Protein AF-P51355-F1 (afdb_monomer)

Radius of gyration: 16.16 Å; Cα contacts (8 Å, |Δi|>4): 13; chains: 1; bounding box: 51×17×21 Å

Mean predicted aligned error: 10.73 Å

pLDDT: mean 80.45, std 12.63, range [53.66, 97.0]

Organism: Porphyra purpurea (NCBI:txid2787)

Sequence (48 aa):
MKKNFWFWGFTDSAETWNGRFAMIGFMAVIFIELVTGKGLLYLSGLMN

Structure (mmCIF, N/CA/C/O backbone):
data_AF-P51355-F1
#
_entry.id   AF-P51355-F1
#
loop_
_atom_site.group_PDB
_atom_site.id
_atom_site.type_symbol
_atom_site.label_atom_id
_atom_site.label_alt_id
_atom_site.label_comp_id
_atom_site.label_asym_id
_atom_site.label_entity_id
_atom_site.label_seq_id
_atom_site.pdbx_PDB_ins_code
_atom_site.Cartn_x
_atom_site.Cartn_y
_atom_site.Cartn_z
_atom_site.occupancy
_atom_site.B_iso_or_equiv
_atom_site.auth_seq_id
_atom_site.auth_comp_id
_atom_site.auth_asym_id
_atom_site.auth_atom_id
_atom_site.pdbx_PDB_model_num
ATOM 1 N N . MET A 1 1 ? 31.604 1.365 -2.314 1.00 53.66 1 MET A N 1
ATOM 2 C CA . MET A 1 1 ? 30.146 1.183 -2.497 1.00 53.66 1 MET A CA 1
ATOM 3 C C . MET A 1 1 ? 29.482 2.540 -2.272 1.00 53.66 1 MET A C 1
ATOM 5 O O . MET A 1 1 ? 29.441 3.010 -1.143 1.00 53.66 1 MET A O 1
ATOM 9 N N . LYS A 1 2 ? 29.142 3.264 -3.344 1.00 53.91 2 LYS A N 1
ATOM 10 C CA . LYS A 1 2 ? 28.755 4.686 -3.298 1.00 53.91 2 LYS A CA 1
ATOM 11 C C . LYS A 1 2 ? 27.344 4.798 -2.691 1.00 53.91 2 LYS A C 1
ATOM 13 O O . LYS A 1 2 ? 26.359 4.572 -3.382 1.00 53.91 2 LYS A O 1
ATOM 18 N N . LYS A 1 3 ? 27.251 5.078 -1.386 1.00 59.31 3 LYS A N 1
ATOM 19 C CA . LYS A 1 3 ? 25.997 5.189 -0.614 1.00 59.31 3 LYS A CA 1
ATOM 20 C C . LYS A 1 3 ? 25.261 6.503 -0.922 1.00 59.31 3 LYS A C 1
ATOM 22 O O . LYS A 1 3 ? 25.006 7.297 -0.023 1.00 59.31 3 LYS A O 1
ATOM 27 N N . ASN A 1 4 ? 24.960 6.770 -2.193 1.00 60.41 4 ASN A N 1
ATOM 28 C CA . ASN A 1 4 ? 24.170 7.940 -2.579 1.00 60.41 4 ASN A CA 1
ATOM 29 C C . ASN A 1 4 ? 22.688 7.630 -2.359 1.00 60.41 4 ASN A C 1
ATOM 31 O O . ASN A 1 4 ? 21.945 7.414 -3.309 1.00 60.41 4 ASN A O 1
ATOM 35 N N . PHE A 1 5 ? 22.279 7.564 -1.094 1.00 59.19 5 PHE A N 1
ATOM 36 C CA . PHE A 1 5 ? 20.926 7.203 -0.662 1.00 59.19 5 PHE A CA 1
ATOM 37 C C . PHE A 1 5 ? 19.798 8.063 -1.262 1.00 59.19 5 PHE A C 1
ATOM 39 O O . PHE A 1 5 ? 18.635 7.735 -1.071 1.00 59.19 5 PHE A O 1
ATOM 46 N N . TRP A 1 6 ? 20.127 9.156 -1.954 1.00 58.09 6 TRP A N 1
ATOM 47 C CA . TRP A 1 6 ? 19.186 10.226 -2.269 1.00 58.09 6 TRP A CA 1
ATOM 48 C C . TRP A 1 6 ? 19.415 10.878 -3.641 1.00 58.09 6 TRP A C 1
ATOM 50 O O . TRP A 1 6 ? 19.157 12.067 -3.804 1.00 58.09 6 TRP A O 1
ATOM 60 N N . PHE A 1 7 ? 19.895 10.138 -4.649 1.00 59.81 7 PHE A N 1
ATOM 61 C CA . PHE A 1 7 ? 19.677 10.607 -6.022 1.00 59.81 7 PHE A CA 1
ATOM 62 C C . PHE A 1 7 ? 18.224 10.340 -6.411 1.00 59.81 7 PHE A C 1
ATOM 64 O O . PHE A 1 7 ? 17.768 9.198 -6.390 1.00 59.81 7 PHE A O 1
ATOM 71 N N . TRP A 1 8 ? 17.511 11.401 -6.780 1.00 66.50 8 TRP A N 1
ATOM 72 C CA . TRP A 1 8 ? 16.225 11.301 -7.456 1.00 66.50 8 TRP A CA 1
ATOM 73 C C . TRP A 1 8 ? 16.432 10.580 -8.795 1.00 66.50 8 TRP A C 1
ATOM 75 O O . TRP A 1 8 ? 17.207 11.038 -9.633 1.00 66.50 8 TRP A O 1
ATOM 85 N N . GLY A 1 9 ? 15.788 9.427 -8.972 1.00 68.81 9 GLY A N 1
ATOM 86 C CA . GLY A 1 9 ? 15.893 8.612 -10.180 1.00 68.81 9 GLY A CA 1
ATOM 87 C C . GLY A 1 9 ? 15.437 7.171 -9.959 1.00 68.81 9 GLY A C 1
ATOM 88 O O . GLY A 1 9 ? 15.146 6.762 -8.834 1.00 68.81 9 GLY A O 1
ATOM 89 N N . PHE A 1 10 ? 15.406 6.393 -11.041 1.00 70.50 10 PHE A N 1
ATOM 90 C CA . PHE A 1 10 ? 15.172 4.945 -11.025 1.00 70.50 10 PHE A CA 1
ATOM 91 C C . PHE A 1 10 ? 16.408 4.204 -10.485 1.00 70.50 10 PHE A C 1
ATOM 93 O O . PHE A 1 10 ? 17.089 3.483 -11.205 1.00 70.50 10 PHE A O 1
ATOM 100 N N . THR A 1 11 ? 16.768 4.460 -9.227 1.00 75.94 11 THR A N 1
ATOM 101 C CA . THR A 1 11 ? 17.802 3.698 -8.519 1.00 75.94 11 THR A CA 1
ATOM 102 C C . THR A 1 11 ? 17.169 2.495 -7.825 1.00 75.94 11 THR A C 1
ATOM 104 O O . THR A 1 11 ? 16.078 2.617 -7.267 1.00 75.94 11 THR A O 1
ATOM 107 N N . ASP A 1 12 ? 17.873 1.358 -7.784 1.00 80.88 12 ASP A N 1
ATOM 108 C CA . ASP A 1 12 ? 17.414 0.118 -7.131 1.00 80.88 12 ASP A CA 1
ATOM 109 C C . ASP A 1 12 ? 16.918 0.338 -5.697 1.00 80.88 12 ASP A C 1
ATOM 111 O O . ASP A 1 12 ? 15.991 -0.319 -5.219 1.00 80.88 12 ASP A O 1
ATOM 115 N N . SER A 1 13 ? 17.524 1.301 -4.993 1.00 80.31 13 SER A N 1
ATOM 116 C CA . SER A 1 13 ? 17.115 1.646 -3.632 1.00 80.31 13 SER A CA 1
ATOM 117 C C . SER A 1 13 ? 15.713 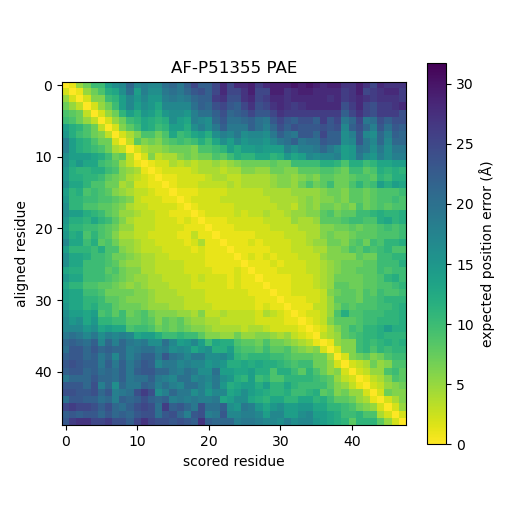2.258 -3.613 1.00 80.31 13 SER A C 1
ATOM 119 O O . SER A 1 13 ? 14.877 1.827 -2.824 1.00 80.31 13 SER A O 1
ATOM 121 N N . ALA A 1 14 ? 15.430 3.220 -4.496 1.00 82.50 14 ALA A N 1
ATOM 122 C CA . ALA A 1 14 ? 14.123 3.864 -4.584 1.00 82.50 14 ALA A CA 1
ATOM 123 C C . ALA A 1 14 ? 13.045 2.863 -5.020 1.00 82.50 14 ALA A C 1
ATOM 125 O O . ALA A 1 14 ? 11.969 2.848 -4.433 1.00 82.50 14 ALA A O 1
ATOM 126 N N . GLU A 1 15 ? 13.348 1.979 -5.974 1.00 83.75 15 GLU A N 1
ATOM 127 C CA . GLU A 1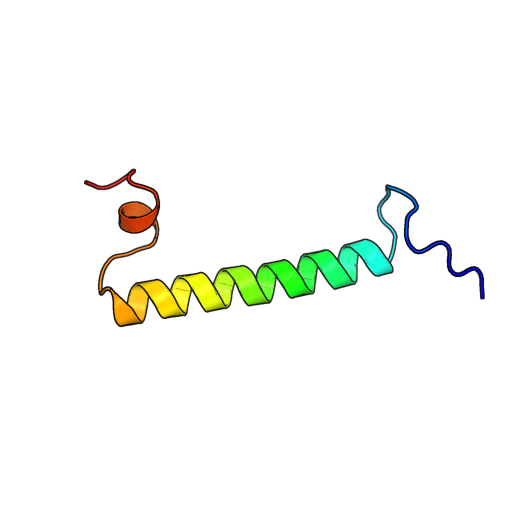 15 ? 12.422 0.924 -6.404 1.00 83.75 15 GLU A CA 1
ATOM 128 C C . GLU A 1 15 ? 12.086 -0.041 -5.258 1.00 83.75 15 GLU A C 1
ATOM 130 O O . GLU A 1 15 ? 10.913 -0.287 -4.972 1.00 83.75 15 GLU A O 1
ATOM 135 N N . THR A 1 16 ? 13.103 -0.507 -4.525 1.00 87.38 16 THR A N 1
ATOM 136 C CA . THR A 1 16 ? 12.909 -1.408 -3.379 1.00 87.38 16 THR A CA 1
ATOM 137 C C . THR A 1 16 ? 12.067 -0.754 -2.284 1.00 87.38 16 THR A C 1
ATOM 139 O O . T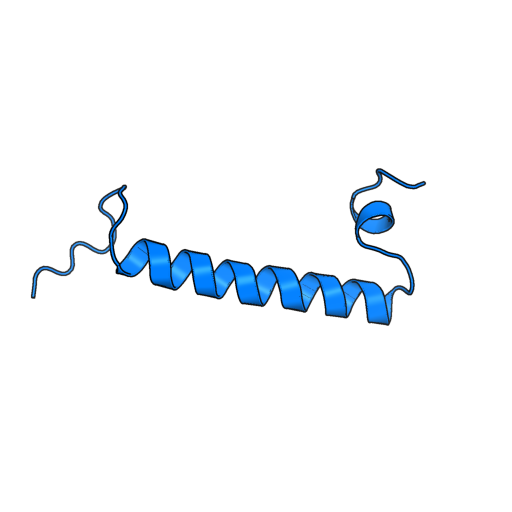HR A 1 16 ? 11.177 -1.392 -1.716 1.00 87.38 16 THR A O 1
ATOM 142 N N . TRP A 1 17 ? 12.333 0.517 -1.969 1.00 88.19 17 TRP A N 1
ATOM 143 C CA . TRP A 1 17 ? 11.566 1.250 -0.963 1.00 88.19 17 TRP A CA 1
ATOM 144 C C . TRP A 1 17 ? 10.131 1.510 -1.424 1.00 88.19 17 TRP A C 1
ATOM 146 O O . TRP A 1 17 ? 9.207 1.226 -0.665 1.00 88.19 17 TRP A O 1
ATOM 156 N N . ASN A 1 18 ? 9.922 1.951 -2.667 1.00 89.81 18 ASN A N 1
ATOM 157 C CA . ASN A 1 18 ? 8.588 2.166 -3.230 1.00 89.81 18 ASN A CA 1
ATOM 158 C C . ASN A 1 18 ? 7.761 0.875 -3.236 1.00 89.81 18 ASN A C 1
ATOM 160 O O . ASN A 1 18 ? 6.616 0.887 -2.794 1.00 89.81 18 ASN A O 1
ATOM 164 N N . GLY A 1 19 ? 8.346 -0.252 -3.653 1.00 94.62 19 GLY A N 1
ATOM 165 C CA . GLY A 1 19 ? 7.669 -1.551 -3.637 1.00 94.62 19 GLY A CA 1
ATOM 166 C C . GLY A 1 19 ? 7.283 -2.001 -2.224 1.00 94.62 19 GLY A C 1
ATOM 167 O O . GLY A 1 19 ? 6.173 -2.485 -2.001 1.00 94.62 19 GLY A O 1
ATOM 168 N N . ARG A 1 20 ? 8.157 -1.782 -1.233 1.00 95.62 20 ARG A N 1
ATOM 169 C CA . ARG A 1 20 ? 7.856 -2.075 0.180 1.00 95.62 20 ARG A CA 1
ATOM 170 C C . ARG A 1 20 ? 6.732 -1.199 0.721 1.00 95.62 20 ARG A C 1
ATOM 172 O O . ARG A 1 20 ? 5.819 -1.719 1.358 1.00 95.62 20 ARG A O 1
ATOM 179 N N . PHE A 1 21 ? 6.773 0.103 0.445 1.00 95.50 21 PHE A N 1
ATOM 180 C CA . PHE A 1 21 ? 5.702 1.017 0.837 1.00 95.50 21 PHE A CA 1
ATOM 181 C C . PHE A 1 21 ? 4.381 0.683 0.138 1.00 95.50 21 PHE A C 1
ATOM 183 O O . PHE A 1 21 ? 3.339 0.750 0.783 1.00 95.50 21 PHE A O 1
ATOM 190 N N . ALA A 1 22 ? 4.412 0.243 -1.123 1.00 96.38 22 ALA A N 1
ATOM 191 C CA . ALA A 1 22 ? 3.223 -0.208 -1.841 1.00 96.38 22 ALA A CA 1
ATOM 192 C C . ALA A 1 22 ? 2.593 -1.447 -1.186 1.00 96.38 22 ALA A C 1
ATOM 194 O O . ALA A 1 22 ? 1.383 -1.469 -0.970 1.00 96.38 22 ALA A O 1
ATOM 195 N N . MET A 1 23 ? 3.401 -2.442 -0.798 1.00 96.44 23 MET A N 1
ATOM 196 C CA . MET A 1 23 ? 2.903 -3.615 -0.069 1.00 96.44 23 MET A CA 1
ATOM 197 C C . MET A 1 23 ? 2.286 -3.231 1.280 1.00 96.44 23 MET A C 1
ATOM 199 O O . MET A 1 23 ? 1.190 -3.681 1.598 1.00 96.44 23 MET A O 1
ATOM 203 N N . ILE A 1 24 ? 2.950 -2.363 2.053 1.00 97.00 24 ILE A N 1
ATOM 204 C CA . ILE A 1 24 ? 2.434 -1.890 3.347 1.00 97.00 24 ILE A CA 1
ATOM 205 C C . ILE A 1 24 ? 1.127 -1.112 3.162 1.00 97.00 24 ILE A C 1
ATOM 207 O O . ILE A 1 24 ? 0.168 -1.363 3.885 1.00 97.00 24 ILE A O 1
ATOM 211 N N . GLY A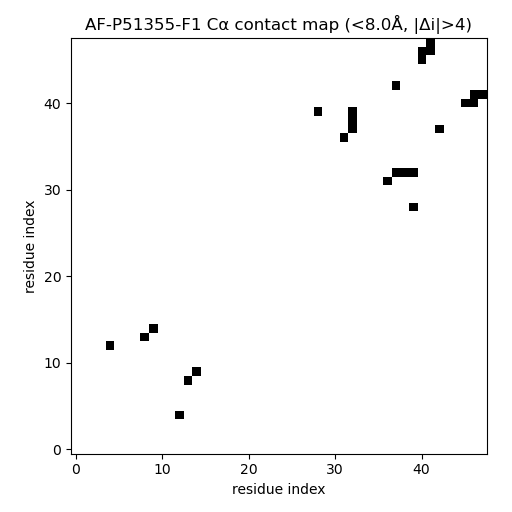 1 25 ? 1.069 -0.201 2.188 1.00 94.56 25 GLY A N 1
ATOM 212 C CA . GLY A 1 25 ? -0.133 0.572 1.881 1.00 94.56 25 GLY A CA 1
ATOM 213 C C . GLY A 1 25 ? -1.300 -0.327 1.482 1.00 94.56 25 GLY A C 1
ATOM 214 O O . GLY A 1 25 ? -2.393 -0.187 2.023 1.00 94.56 25 GLY A O 1
ATOM 215 N N . PHE A 1 26 ? -1.055 -1.308 0.612 1.00 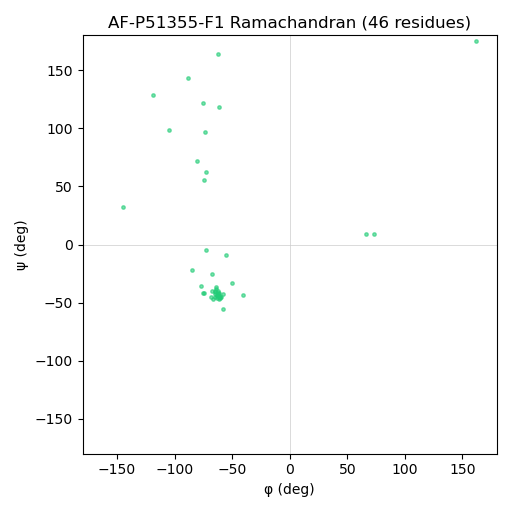93.62 26 PHE A N 1
ATOM 216 C CA . PHE A 1 26 ? -2.065 -2.278 0.197 1.00 93.62 26 PHE A CA 1
ATOM 217 C C . PHE A 1 26 ? -2.563 -3.142 1.366 1.00 93.62 26 PHE A C 1
ATOM 219 O O . PHE A 1 26 ? -3.765 -3.333 1.534 1.00 93.62 26 PHE A O 1
ATOM 226 N N . MET A 1 27 ? -1.656 -3.615 2.224 1.00 95.25 27 MET A N 1
ATOM 227 C CA . MET A 1 27 ? -2.030 -4.378 3.417 1.00 95.25 27 MET A CA 1
ATOM 228 C C . MET A 1 27 ? -2.826 -3.540 4.420 1.00 95.25 27 MET A C 1
ATOM 230 O O . MET A 1 27 ? -3.815 -4.025 4.964 1.00 95.25 27 MET A O 1
ATOM 234 N N . ALA A 1 28 ? -2.419 -2.292 4.664 1.00 93.00 28 ALA A N 1
ATOM 235 C CA . ALA A 1 28 ? -3.112 -1.386 5.576 1.00 93.00 28 ALA A CA 1
ATOM 236 C C . ALA A 1 28 ? -4.539 -1.104 5.100 1.00 93.00 28 ALA A C 1
ATOM 238 O O . ALA A 1 28 ? -5.476 -1.121 5.892 1.00 93.00 28 ALA A O 1
ATOM 239 N N . VAL A 1 29 ? -4.699 -0.907 3.795 1.00 90.75 29 VAL A N 1
ATOM 240 C CA . VAL A 1 29 ? -5.994 -0.753 3.146 1.00 90.75 29 VAL A CA 1
ATOM 241 C C . VAL A 1 29 ? -6.895 -1.962 3.395 1.00 90.75 29 VAL A C 1
ATOM 243 O O . VAL A 1 29 ? -7.970 -1.792 3.964 1.00 90.75 29 VAL A O 1
ATOM 246 N N . ILE A 1 30 ? -6.435 -3.173 3.063 1.00 91.31 30 ILE A N 1
ATOM 247 C CA . ILE A 1 30 ? -7.219 -4.399 3.274 1.00 91.31 30 ILE A CA 1
ATOM 248 C C . ILE A 1 30 ? -7.583 -4.549 4.752 1.00 91.31 30 ILE A C 1
ATOM 250 O O . ILE A 1 30 ? -8.711 -4.893 5.094 1.00 91.31 30 ILE A O 1
ATOM 254 N N . PHE A 1 31 ? -6.634 -4.272 5.64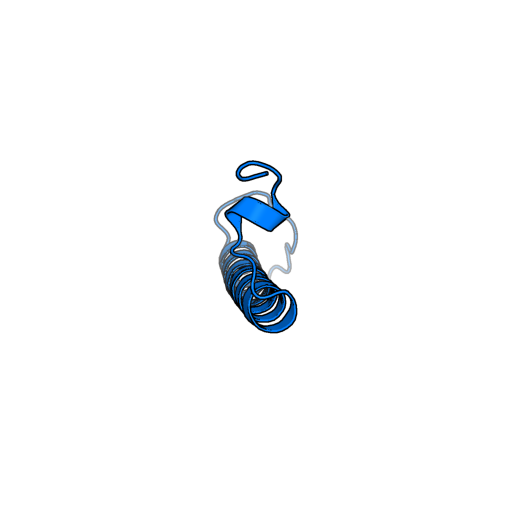7 1.00 92.69 31 PHE A N 1
ATOM 255 C CA . PHE A 1 31 ? -6.867 -4.346 7.082 1.00 92.69 31 PHE A CA 1
ATOM 256 C C . PHE A 1 31 ? -7.972 -3.380 7.534 1.00 92.69 31 PHE A C 1
ATOM 258 O O . PHE A 1 31 ? -8.873 -3.778 8.272 1.00 92.69 31 PHE A O 1
ATOM 265 N N . ILE A 1 32 ? -7.951 -2.132 7.060 1.00 89.12 32 ILE A N 1
ATOM 266 C CA . ILE A 1 32 ? -8.990 -1.142 7.366 1.00 89.12 32 ILE A CA 1
ATOM 267 C C . ILE A 1 32 ? -10.343 -1.562 6.780 1.00 89.12 32 ILE A C 1
ATOM 269 O O . ILE A 1 32 ? -11.359 -1.406 7.460 1.00 89.12 32 ILE A O 1
ATOM 273 N N . GLU A 1 33 ? -10.374 -2.122 5.567 1.00 86.94 33 GLU A N 1
ATOM 274 C CA . GLU A 1 33 ? -11.601 -2.635 4.943 1.00 86.94 33 GLU A CA 1
ATOM 275 C C . GLU A 1 33 ? -12.215 -3.778 5.760 1.00 86.94 33 GLU A C 1
ATOM 277 O O . GLU A 1 33 ? -13.425 -3.788 5.984 1.00 86.94 33 GLU A O 1
ATOM 282 N N . LEU A 1 34 ? -11.393 -4.698 6.274 1.00 88.25 34 LEU A N 1
ATOM 283 C CA . LEU A 1 34 ? -11.852 -5.802 7.1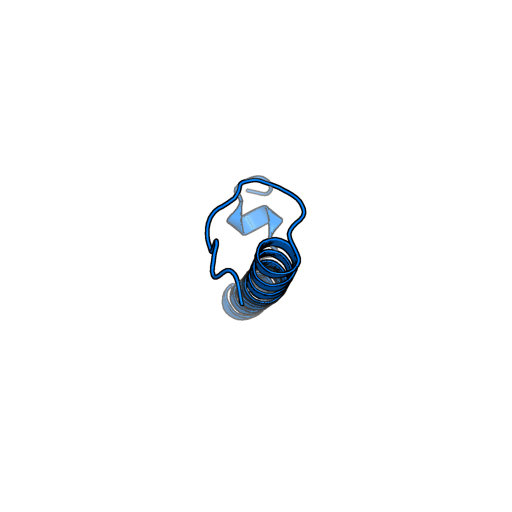23 1.00 88.25 34 LEU A CA 1
ATOM 284 C C . LEU A 1 34 ? -12.382 -5.320 8.479 1.00 88.25 34 LEU A C 1
ATOM 286 O O . LEU A 1 34 ? -13.389 -5.837 8.957 1.00 88.25 34 LEU A O 1
ATOM 290 N N . VAL A 1 35 ? -11.726 -4.335 9.098 1.00 89.88 35 VAL A N 1
ATOM 291 C CA . VAL A 1 35 ? -12.140 -3.794 10.405 1.00 89.88 35 VAL A CA 1
ATOM 292 C C . VAL A 1 35 ? -13.384 -2.911 10.284 1.00 89.88 35 VAL A C 1
ATOM 294 O O . VAL A 1 35 ? -14.281 -2.987 11.118 1.00 89.88 35 VAL A O 1
ATOM 297 N N . THR A 1 36 ? -13.454 -2.071 9.251 1.00 84.75 36 THR A N 1
ATOM 298 C CA . THR A 1 36 ? -14.552 -1.106 9.066 1.00 84.75 36 THR A CA 1
ATOM 299 C C . THR A 1 36 ? -15.754 -1.743 8.364 1.00 84.75 3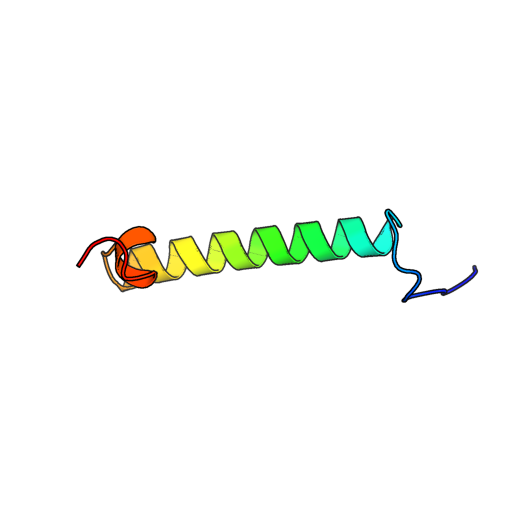6 THR A C 1
ATOM 301 O O . THR A 1 36 ? -16.866 -1.227 8.453 1.00 84.75 36 THR A O 1
ATOM 304 N N . GLY A 1 37 ? -15.540 -2.840 7.628 1.00 82.50 37 GLY A N 1
ATOM 305 C CA . GLY A 1 37 ? -16.539 -3.455 6.751 1.00 82.50 37 GLY A CA 1
ATOM 306 C C . GLY A 1 37 ? -16.920 -2.581 5.552 1.00 82.50 37 GLY A C 1
ATOM 307 O O . GLY A 1 37 ? -17.880 -2.882 4.846 1.00 82.50 37 GLY A O 1
ATOM 308 N N . LYS A 1 38 ? -16.203 -1.475 5.331 1.00 80.06 38 LYS A N 1
ATOM 309 C CA . LYS A 1 38 ? -16.465 -0.510 4.267 1.00 80.06 38 LYS A CA 1
ATOM 310 C C . LYS A 1 38 ? -15.254 -0.456 3.356 1.00 80.06 38 LYS A C 1
ATOM 312 O O . LYS A 1 38 ? -14.133 -0.307 3.836 1.00 80.06 38 LYS A O 1
ATOM 317 N N . GLY A 1 39 ? -15.507 -0.600 2.058 1.00 80.25 39 GLY A N 1
ATOM 318 C CA . GLY A 1 39 ? -14.450 -0.644 1.058 1.00 80.25 39 GLY A CA 1
ATOM 319 C C . GLY A 1 39 ? -13.643 0.655 0.990 1.00 80.25 39 GLY A C 1
ATOM 320 O O . GLY A 1 39 ? -14.097 1.709 1.441 1.00 80.25 39 GLY A O 1
ATOM 321 N N . LEU A 1 40 ? -12.475 0.595 0.352 1.00 77.56 40 LEU A N 1
ATOM 322 C CA . LEU A 1 40 ? -11.578 1.724 0.066 1.00 77.56 40 LEU A CA 1
ATOM 323 C C . LEU A 1 40 ? -12.288 3.007 -0.368 1.00 77.56 40 LEU A C 1
ATOM 325 O O . LEU A 1 40 ? -11.940 4.102 0.069 1.00 77.56 40 LEU A O 1
ATOM 329 N N . LEU A 1 41 ? -13.279 2.860 -1.247 1.00 75.81 41 LEU A N 1
ATOM 330 C CA . LEU A 1 41 ? -14.025 3.973 -1.826 1.00 75.81 41 LEU A CA 1
ATOM 331 C C . LEU A 1 41 ? -14.891 4.706 -0.794 1.00 75.81 41 LEU A C 1
ATOM 333 O O . LEU A 1 41 ? -15.163 5.892 -0.962 1.00 75.81 41 LEU A O 1
ATOM 337 N N . TYR A 1 42 ? -15.293 4.024 0.279 1.00 78.31 42 TYR A N 1
ATOM 338 C CA . TYR A 1 42 ? -15.961 4.660 1.408 1.00 78.31 42 TYR A CA 1
ATOM 339 C C . TYR A 1 42 ? -14.967 5.445 2.269 1.00 78.31 42 TYR A C 1
ATOM 341 O O . TYR A 1 42 ? -15.251 6.568 2.674 1.00 78.31 42 TYR A O 1
ATOM 349 N N . LEU A 1 43 ? -13.774 4.888 2.517 1.00 74.25 43 LEU A N 1
ATOM 350 C CA . LEU A 1 43 ? -12.722 5.568 3.283 1.00 74.25 43 LEU A CA 1
ATOM 351 C C . LEU A 1 43 ? -12.219 6.835 2.576 1.00 74.25 43 LEU A C 1
ATOM 353 O O . LEU A 1 43 ? -11.965 7.839 3.235 1.00 74.25 43 LEU A O 1
ATOM 357 N N . SER A 1 44 ? -12.090 6.809 1.246 1.00 77.62 44 SER A N 1
ATOM 358 C CA . SER A 1 44 ? -11.705 7.989 0.461 1.00 77.62 44 SER A CA 1
ATOM 359 C C . SER A 1 44 ? -12.813 9.044 0.352 1.00 77.62 44 SER A C 1
ATOM 361 O O . SER A 1 44 ? -12.573 10.112 -0.209 1.00 77.62 44 SER A O 1
ATOM 363 N N . GLY A 1 45 ? -14.015 8.762 0.869 1.00 77.38 45 GLY A N 1
ATOM 364 C CA . GLY A 1 45 ? -15.174 9.652 0.799 1.00 77.38 45 GLY A CA 1
ATOM 365 C C . GLY A 1 45 ? -15.810 9.747 -0.590 1.00 77.38 45 GLY A C 1
ATOM 366 O O . GLY A 1 45 ? -16.668 10.600 -0.801 1.00 77.38 45 GLY A O 1
ATOM 367 N N . LEU A 1 46 ? -15.404 8.898 -1.543 1.00 79.56 46 LEU A N 1
ATOM 368 C CA . LEU A 1 46 ? -15.979 8.891 -2.891 1.00 79.56 46 LEU A CA 1
ATOM 369 C C . LEU A 1 46 ? -17.349 8.198 -2.919 1.00 79.56 46 LEU A C 1
ATOM 371 O O . LEU A 1 46 ? -18.237 8.609 -3.660 1.00 79.56 46 LEU A O 1
ATOM 375 N N . MET A 1 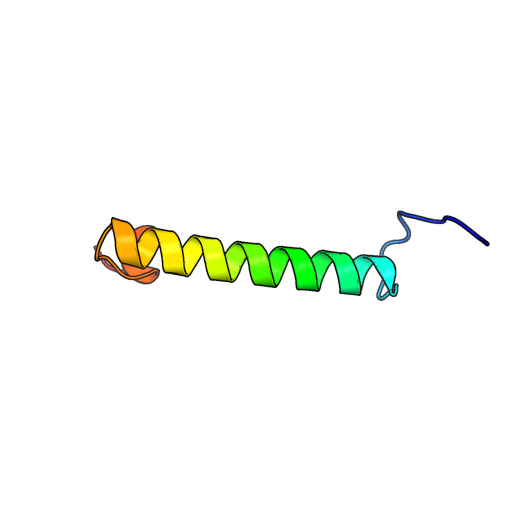47 ? -17.519 7.155 -2.105 1.00 71.44 47 MET A N 1
ATOM 376 C CA . MET A 1 47 ? -18.805 6.514 -1.842 1.00 71.44 47 MET A CA 1
ATOM 377 C C . MET A 1 47 ? -19.267 6.934 -0.448 1.00 71.44 47 MET A C 1
ATOM 379 O O . MET A 1 47 ? -18.796 6.385 0.543 1.00 71.44 47 MET A O 1
ATOM 383 N N . ASN A 1 48 ? -20.155 7.926 -0.380 1.00 62.44 48 ASN A N 1
ATOM 384 C CA . ASN A 1 48 ? -20.854 8.309 0.848 1.00 62.44 48 ASN A CA 1
ATOM 385 C C . ASN A 1 48 ? -22.170 7.543 0.993 1.00 62.44 48 ASN A C 1
ATOM 387 O O . ASN A 1 48 ? -22.955 7.571 0.018 1.00 62.44 48 ASN A O 1
#

Solvent-accessible surface area (backbone atoms only — not comparable to full-atom values): 3034 Å² total; per-residue (Å²): 131,89,81,68,89,75,67,90,63,98,40,74,66,53,53,54,51,51,54,51,51,49,53,52,52,52,49,52,50,54,51,50,24,68,74,69,72,45,54,69,51,41,77,72,58,78,49,122

Nearest PDB structures (foldseek):
  7wlm-assembly1_C  TM=7.892E-01  e=2.600E+00  Codium fragile
  5zgb-assembly1_4  TM=6.808E-01  e=4.447E+00  Cyanidioschyzon merolae strain 10D

Secondary structure (DSSP, 8-state):
----TT-SSS-HHHHHHHHHHHHHHHHHHHHHHHHHS--HHHHTTS--

Foldseek 3Di:
DPPPVDDPDPDPNVVVVVVVVVVVVVVVQVVCCVVVVDHPCVVVVVDD